Protein AF-A0A3M1XZA8-F1 (afdb_monomer)

Secondary structure (DSSP, 8-state):
------PPPHHHHHHHHTT-HHHHHHHHHHHHHHHHHTT-HHHHHHHHHHHHTS-TT-PPPHHHHHHHHHTSS---HHHHHHHHHHHHHTT-HHHHHHHHHHHHHHHHHH-S-GGGHHHHHHHHHHHHTSPTTSS-HHHHHHHH-

Radius of gyration: 15.96 Å; Cα contacts (8 Å, |Δi|>4): 116; chains: 1; bounding box: 40×32×41 Å

pLDDT: mean 88.24, std 11.56, range [34.53, 97.44]

Foldseek 3Di:
DDDPPLAQDPVLVVCVVVVVVVVLLVVCLVVVLVCLLVVVLSNLVNSCVVVVPDPPPDDHPLSNVVSVQLSDPADDLVVLVVQLVVCVVVLVLSSNLSSLLSNCVRCVVVVPCCVVVVVSLVSLVVSLPDDPDSYDPSSNVSSVD

Mean predicted aligned error: 5.17 Å

Solvent-accessible surface area (backbone atoms only — not comparable to full-atom values): 8592 Å² total; per-residue (Å²): 133,80,80,81,77,85,61,69,57,68,70,54,51,49,25,60,76,70,68,34,58,69,58,42,53,53,51,45,41,56,52,40,52,52,29,57,62,71,65,37,57,67,61,44,51,53,65,46,52,74,63,72,77,52,64,89,83,63,86,69,57,69,58,49,53,47,53,64,44,68,75,42,98,69,68,57,68,71,57,37,54,47,48,30,49,54,20,56,76,70,66,36,54,56,59,25,42,51,30,48,39,54,46,52,51,51,40,61,75,63,72,78,48,72,82,58,47,61,62,52,51,53,51,46,53,61,58,70,69,53,68,86,83,71,58,55,71,59,49,51,49,53,67,73,112

Nearest PDB structures (foldseek):
  3q15-assembly2_B-3  TM=5.384E-01  e=5.425E+00  Bacillus subtilis
  1x91-assembly1_A  TM=3.124E-01  e=5.159E+00  Arabidopsis thaliana

Structure (mmCIF, N/CA/C/O backbone):
data_AF-A0A3M1XZ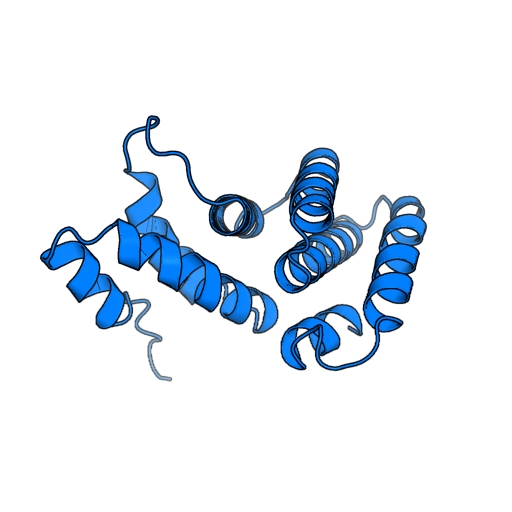A8-F1
#
_entry.id   AF-A0A3M1XZA8-F1
#
loop_
_atom_site.group_PDB
_atom_site.id
_atom_site.type_symbol
_atom_site.label_atom_id
_atom_site.label_alt_id
_atom_site.label_comp_id
_atom_site.label_asym_id
_atom_site.label_entity_id
_atom_site.label_seq_id
_atom_site.pdbx_PDB_ins_code
_atom_site.Cartn_x
_atom_site.Cartn_y
_atom_site.Cartn_z
_atom_site.occupancy
_atom_site.B_iso_or_equiv
_atom_site.auth_seq_id
_atom_site.auth_comp_id
_atom_site.auth_asym_id
_atom_site.auth_atom_id
_atom_site.pdbx_PDB_model_num
ATOM 1 N N . MET A 1 1 ? 12.460 18.097 21.366 1.00 34.53 1 MET A N 1
ATOM 2 C CA . MET A 1 1 ? 12.213 16.902 20.535 1.00 34.53 1 MET A CA 1
ATOM 3 C C . MET A 1 1 ? 10.849 16.389 20.946 1.00 34.53 1 MET A C 1
ATOM 5 O O . MET A 1 1 ? 10.698 16.028 22.103 1.00 34.53 1 MET A O 1
ATOM 9 N N . SER A 1 2 ? 9.841 16.526 20.086 1.00 39.38 2 SER A N 1
ATOM 10 C CA . SER A 1 2 ? 8.504 15.988 20.356 1.00 39.38 2 SER A CA 1
ATOM 11 C C . SER A 1 2 ? 8.601 14.472 20.238 1.00 39.38 2 SER A C 1
ATOM 13 O O . SER A 1 2 ? 9.058 13.971 19.214 1.00 39.38 2 SER A O 1
ATOM 15 N N . GLU A 1 3 ? 8.235 13.753 21.297 1.00 39.25 3 GLU A N 1
ATOM 16 C CA . GLU A 1 3 ? 7.923 12.332 21.186 1.00 39.25 3 GLU A CA 1
ATOM 17 C C . GLU A 1 3 ? 6.781 12.222 20.176 1.00 39.25 3 GLU A C 1
ATOM 19 O O . GLU A 1 3 ? 5.706 12.790 20.384 1.00 39.25 3 GLU A O 1
ATOM 24 N N . ALA A 1 4 ? 7.033 11.575 19.041 1.00 45.28 4 ALA A N 1
ATOM 25 C CA . ALA A 1 4 ? 5.961 11.174 18.152 1.00 45.28 4 ALA A CA 1
ATOM 26 C C . ALA A 1 4 ? 5.134 10.139 18.922 1.00 45.28 4 ALA A C 1
ATOM 28 O O . ALA A 1 4 ? 5.550 8.997 19.109 1.00 45.28 4 ALA A O 1
ATOM 29 N N . SER A 1 5 ? 3.997 10.575 19.454 1.00 51.88 5 SER A N 1
ATOM 30 C CA . SER A 1 5 ? 2.997 9.681 20.014 1.00 51.88 5 SER A CA 1
ATOM 31 C C . SER A 1 5 ? 2.410 8.883 18.853 1.00 51.88 5 SER A C 1
ATOM 33 O O . SER A 1 5 ? 1.602 9.396 18.080 1.00 51.88 5 SER A O 1
ATOM 35 N 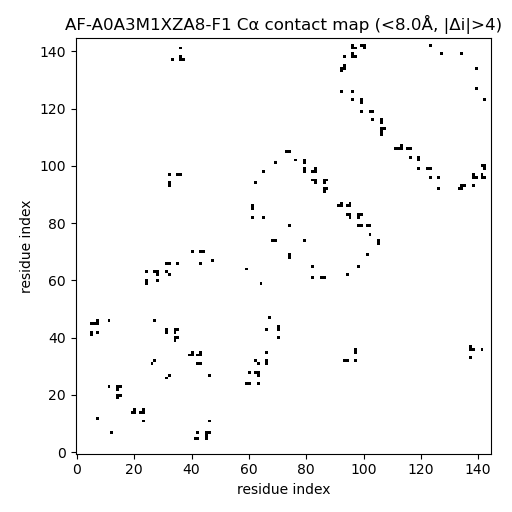N . PHE A 1 6 ? 2.869 7.645 18.685 1.00 69.88 6 PHE A N 1
ATOM 36 C CA . PHE A 1 6 ? 2.364 6.706 17.684 1.00 69.88 6 PHE A CA 1
ATOM 37 C C . PHE A 1 6 ? 1.024 6.131 18.156 1.00 69.88 6 PHE A C 1
ATOM 39 O O . PHE A 1 6 ? 0.917 4.967 18.535 1.00 69.88 6 PHE A O 1
ATOM 46 N N . GLN A 1 7 ? 0.014 6.995 18.214 1.00 86.62 7 GLN A N 1
ATOM 47 C CA . GLN A 1 7 ? -1.353 6.653 18.588 1.00 86.62 7 GLN A CA 1
ATOM 48 C C . GLN A 1 7 ? -2.224 6.512 17.343 1.00 86.62 7 GLN A C 1
ATOM 50 O O . GLN A 1 7 ? -1.948 7.101 16.294 1.00 86.62 7 GLN A O 1
ATOM 55 N N . LEU A 1 8 ? -3.286 5.715 17.470 1.00 91.44 8 LEU A N 1
ATOM 56 C CA . LEU A 1 8 ? -4.340 5.689 16.465 1.00 91.44 8 LEU A CA 1
ATOM 57 C C . LEU A 1 8 ? -4.885 7.109 16.297 1.00 91.44 8 LEU A C 1
ATOM 59 O O . LEU A 1 8 ? -5.136 7.804 17.282 1.00 91.44 8 LEU A O 1
ATOM 63 N N . LYS A 1 9 ? -5.096 7.548 15.053 1.00 93.44 9 LYS A N 1
ATOM 64 C CA . LYS A 1 9 ? -5.809 8.807 14.821 1.00 93.44 9 LYS A CA 1
ATOM 65 C C . LYS A 1 9 ? -7.226 8.665 15.380 1.00 93.44 9 LYS A C 1
ATOM 67 O O . LYS A 1 9 ? -7.845 7.609 15.240 1.00 93.44 9 LYS A O 1
ATOM 72 N N . GLU A 1 10 ? -7.750 9.746 15.955 1.00 94.06 10 GLU A N 1
ATOM 73 C CA . GLU A 1 10 ? -9.022 9.778 16.696 1.00 94.06 10 GLU A CA 1
ATOM 74 C C . GLU A 1 10 ? -10.173 9.071 15.965 1.00 94.06 10 GLU A C 1
ATOM 76 O O . GLU A 1 10 ? -10.892 8.268 16.557 1.00 94.06 10 GLU A O 1
ATOM 81 N N . LYS A 1 11 ? -10.301 9.279 14.648 1.00 96.00 11 LYS A N 1
ATOM 82 C CA . LYS A 1 11 ? -11.346 8.631 13.843 1.00 96.00 11 LYS A CA 1
ATOM 83 C C . LYS A 1 11 ? -11.299 7.096 13.891 1.00 96.00 11 LYS A C 1
ATOM 85 O O . LYS A 1 11 ? -12.344 6.455 13.957 1.00 96.00 11 LYS A O 1
ATOM 90 N N . TYR A 1 12 ? -10.105 6.501 13.906 1.00 95.69 12 TYR A N 1
ATOM 91 C CA . TYR A 1 12 ? -9.934 5.049 13.964 1.00 95.69 12 TYR A CA 1
ATOM 92 C C . TYR A 1 12 ? -10.238 4.517 15.362 1.00 95.69 12 TYR A C 1
ATOM 94 O O . TYR A 1 12 ? -10.789 3.424 15.485 1.00 95.69 12 TYR A O 1
ATOM 102 N N . GLU A 1 13 ? -9.954 5.289 16.415 1.00 94.62 13 GLU A N 1
ATOM 103 C CA . GLU A 1 13 ? -10.423 4.941 17.758 1.00 94.62 13 GLU A CA 1
ATOM 104 C C . GLU A 1 13 ? -11.950 4.928 17.831 1.00 94.62 13 GLU A C 1
ATOM 106 O O . GLU A 1 13 ? -12.525 4.012 18.419 1.00 94.62 13 GLU A O 1
ATOM 111 N N . THR A 1 14 ? -12.608 5.922 17.230 1.00 96.38 14 THR A N 1
ATOM 112 C CA . THR A 1 14 ? -14.072 6.000 17.165 1.00 96.38 14 THR A CA 1
ATOM 113 C C . THR A 1 14 ? -14.648 4.794 16.435 1.00 96.38 14 THR A C 1
ATOM 115 O O . THR A 1 14 ? -15.527 4.126 16.975 1.00 96.38 14 THR A O 1
ATOM 118 N N . TYR A 1 15 ? -14.095 4.423 15.276 1.00 96.00 15 TYR A N 1
ATOM 119 C CA . TYR A 1 15 ? -14.535 3.226 14.556 1.00 96.00 15 TYR A CA 1
ATOM 120 C C . TYR A 1 15 ? -14.401 1.947 15.388 1.00 96.00 15 TYR A C 1
ATOM 122 O O . TYR A 1 15 ? -15.302 1.110 15.362 1.00 96.00 15 TYR A O 1
ATOM 130 N N . LEU A 1 16 ? -13.320 1.793 16.161 1.00 92.88 16 LEU A N 1
ATOM 131 C CA . LEU A 1 16 ? -13.155 0.637 17.048 1.00 92.88 16 LEU A CA 1
ATOM 132 C C . LEU A 1 16 ? -14.153 0.658 18.215 1.00 92.88 16 LEU A C 1
ATOM 134 O O . LEU A 1 16 ? -14.762 -0.371 18.505 1.00 92.88 16 LEU A O 1
ATOM 138 N N . LYS A 1 17 ? -14.364 1.817 18.855 1.00 94.56 17 LYS A N 1
ATOM 139 C CA . LYS A 1 17 ? -15.330 1.988 19.960 1.00 94.56 17 LYS A CA 1
ATOM 140 C C . LYS A 1 17 ? -16.767 1.701 19.513 1.00 94.56 17 LYS A C 1
ATOM 142 O O . LYS A 1 17 ? -17.5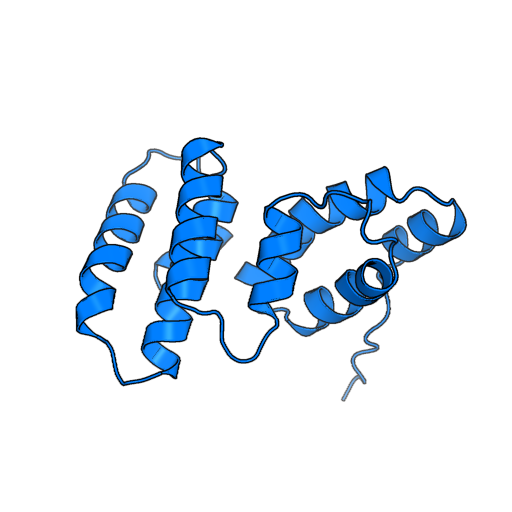35 1.116 20.270 1.00 94.56 17 LYS A O 1
ATOM 147 N N . GLU A 1 18 ? -17.115 2.074 18.284 1.00 96.25 18 GLU A N 1
ATOM 148 C CA . GLU A 1 18 ? -18.446 1.880 17.697 1.00 96.25 18 GLU A CA 1
ATOM 149 C C . GLU A 1 18 ? -18.604 0.549 16.940 1.00 96.25 18 GLU A C 1
ATOM 151 O O . GLU A 1 18 ? -19.656 0.293 16.353 1.00 96.25 18 GLU A O 1
ATOM 156 N N . ASN A 1 19 ? -17.577 -0.311 16.935 1.00 92.00 19 ASN A N 1
ATOM 157 C CA . ASN A 1 19 ? -17.548 -1.572 16.186 1.00 92.00 19 ASN A CA 1
ATOM 158 C C . ASN A 1 19 ? -17.831 -1.402 14.671 1.00 92.00 19 ASN A C 1
ATOM 160 O O . ASN A 1 19 ? -18.445 -2.254 14.027 1.00 92.00 19 ASN A O 1
ATOM 164 N N . ARG A 1 20 ? -17.374 -0.287 14.088 1.00 94.50 20 ARG A N 1
ATOM 165 C CA . ARG A 1 20 ? -17.495 0.077 12.665 1.00 94.50 20 ARG A CA 1
ATOM 166 C C . ARG A 1 20 ? -16.266 -0.347 11.869 1.00 94.50 20 ARG A C 1
ATOM 168 O O . ARG A 1 20 ? -15.557 0.470 11.279 1.00 94.50 20 ARG A O 1
ATOM 175 N N . LEU A 1 21 ? -15.993 -1.651 11.876 1.00 92.38 21 LEU A N 1
ATOM 176 C CA . LEU A 1 21 ? -14.829 -2.221 11.191 1.00 92.38 21 LEU A CA 1
ATOM 177 C C . LEU A 1 21 ? -14.887 -2.030 9.664 1.00 92.38 21 LEU A C 1
ATOM 179 O O . LEU A 1 21 ? -13.850 -1.910 9.017 1.00 92.38 21 LEU A O 1
ATOM 183 N N . ASP A 1 22 ? -16.093 -1.948 9.101 1.00 93.06 22 ASP A N 1
ATOM 184 C CA . ASP A 1 22 ? -16.348 -1.609 7.699 1.00 93.06 22 ASP A CA 1
ATOM 185 C C . ASP A 1 22 ? -15.725 -0.259 7.317 1.00 93.06 22 ASP A C 1
ATOM 187 O O . ASP A 1 22 ? -14.968 -0.169 6.349 1.00 93.06 22 ASP A O 1
ATOM 191 N N . LEU A 1 23 ? -15.998 0.776 8.117 1.00 95.75 23 LEU A N 1
ATOM 192 C CA . LEU A 1 23 ? -15.460 2.119 7.907 1.00 95.75 23 LEU A CA 1
ATOM 193 C C . LEU A 1 23 ? -13.962 2.167 8.188 1.00 95.75 23 LEU A C 1
ATOM 195 O O . LEU A 1 23 ? -13.225 2.798 7.438 1.00 95.75 23 LEU A O 1
ATOM 199 N N . TYR A 1 24 ? -13.506 1.446 9.216 1.00 95.94 24 TYR A N 1
ATOM 200 C CA . TYR A 1 24 ? -12.085 1.327 9.534 1.00 95.94 24 TYR A CA 1
ATOM 201 C C . TYR A 1 24 ? -11.283 0.813 8.336 1.00 95.94 24 TYR A C 1
ATOM 203 O O . TYR A 1 24 ? -10.302 1.429 7.929 1.00 95.94 24 TYR A O 1
ATOM 211 N N . ILE A 1 25 ? -11.707 -0.317 7.765 1.00 95.31 25 ILE A N 1
ATOM 212 C CA . ILE A 1 25 ? -11.023 -0.968 6.645 1.00 95.31 25 ILE A CA 1
ATOM 213 C C . ILE A 1 25 ? -11.091 -0.099 5.387 1.00 95.31 25 ILE A C 1
ATOM 215 O O . ILE A 1 25 ? -10.091 0.017 4.674 1.00 95.31 25 ILE A O 1
ATOM 219 N N . LYS A 1 26 ? -12.250 0.514 5.115 1.00 95.44 26 LYS A N 1
ATOM 220 C CA . LYS A 1 26 ? -12.430 1.402 3.965 1.00 95.44 26 LYS A CA 1
ATOM 221 C C . LYS A 1 26 ? -11.476 2.593 4.040 1.00 95.44 26 LYS A C 1
ATOM 223 O O . LYS A 1 26 ? -10.662 2.774 3.140 1.00 95.44 26 LYS A O 1
ATOM 228 N N . ASP A 1 27 ? -11.530 3.348 5.131 1.00 97.06 27 ASP A N 1
ATOM 229 C CA . ASP A 1 27 ? -10.714 4.548 5.301 1.00 97.06 27 ASP A CA 1
ATOM 230 C C . ASP A 1 27 ? -9.220 4.219 5.327 1.00 97.06 27 ASP A C 1
ATOM 232 O O . ASP A 1 27 ? -8.423 4.936 4.725 1.00 97.06 27 ASP A O 1
ATOM 236 N N . LEU A 1 28 ? -8.831 3.113 5.971 1.00 96.69 28 LEU A N 1
ATOM 237 C CA . LEU A 1 28 ? -7.434 2.690 6.001 1.00 96.69 28 LEU A CA 1
ATOM 238 C C . LEU A 1 28 ? -6.924 2.267 4.617 1.00 96.69 28 LEU A C 1
ATOM 240 O O . LEU A 1 28 ? -5.743 2.438 4.326 1.00 96.69 28 LEU A O 1
ATOM 244 N N . SER A 1 29 ? -7.791 1.739 3.748 1.00 95.62 29 SER A N 1
ATOM 245 C CA . SER A 1 29 ? -7.417 1.391 2.370 1.00 95.62 29 SER A CA 1
ATOM 246 C C . SER A 1 29 ? -7.074 2.629 1.537 1.00 95.62 29 SER A C 1
ATOM 248 O O . SER A 1 29 ? -6.265 2.546 0.614 1.00 95.62 29 SER A O 1
ATOM 250 N N . GLU A 1 30 ? -7.687 3.771 1.844 1.00 93.50 30 GLU A N 1
ATOM 251 C CA . GLU A 1 30 ? -7.429 5.045 1.172 1.00 93.50 30 GLU A CA 1
ATOM 252 C C . GLU A 1 30 ? -6.251 5.777 1.831 1.00 93.50 30 GLU A C 1
ATOM 254 O O . GLU A 1 30 ? -5.241 6.050 1.185 1.00 93.50 30 GLU A O 1
ATOM 259 N N . GLU A 1 31 ? -6.323 6.029 3.139 1.00 96.00 31 GLU A N 1
ATOM 260 C CA . GLU A 1 31 ? -5.292 6.790 3.851 1.00 96.00 31 GLU A CA 1
ATOM 261 C C . GLU A 1 31 ? -3.976 6.037 4.007 1.00 96.00 31 GLU A C 1
ATOM 263 O O . GLU A 1 31 ? -2.914 6.651 3.935 1.00 96.00 31 GLU A O 1
ATOM 268 N N . GLY A 1 32 ? -4.022 4.716 4.191 1.00 95.88 32 GLY A N 1
ATOM 269 C CA . GLY A 1 32 ? -2.817 3.904 4.319 1.00 95.88 32 GLY A CA 1
ATOM 270 C C . GLY A 1 32 ? -1.959 3.936 3.058 1.00 95.88 32 GLY A C 1
ATOM 271 O O . GLY A 1 32 ? -0.734 3.897 3.148 1.00 95.88 32 GLY A O 1
ATOM 272 N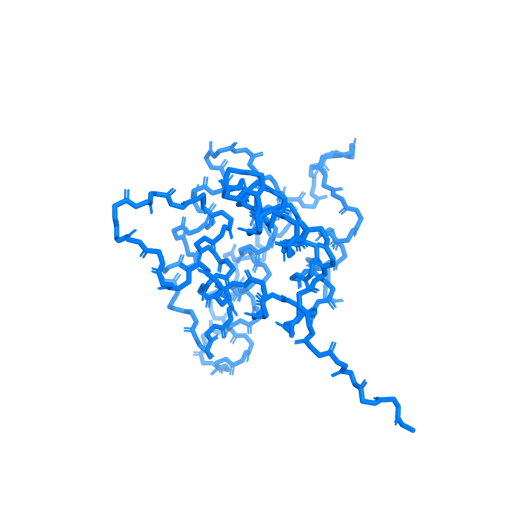 N . LEU A 1 33 ? -2.586 4.072 1.886 1.00 95.00 33 LEU A N 1
ATOM 273 C CA . LEU A 1 33 ? -1.869 4.216 0.625 1.00 95.00 33 LEU A CA 1
ATOM 274 C C . LEU A 1 33 ? -1.204 5.594 0.502 1.00 95.00 33 LEU A C 1
ATOM 276 O O . LEU A 1 33 ? -0.071 5.687 0.038 1.00 95.00 33 LEU A O 1
ATOM 280 N N . ASN A 1 34 ? -1.855 6.650 0.996 1.00 95.00 34 ASN A N 1
ATOM 281 C CA . ASN A 1 34 ? -1.232 7.973 1.084 1.00 95.00 34 ASN A CA 1
ATOM 282 C C . ASN A 1 34 ? -0.013 7.949 2.010 1.00 95.00 34 ASN A C 1
ATOM 284 O O . ASN A 1 34 ? 1.055 8.408 1.614 1.00 95.00 34 ASN A O 1
ATOM 288 N N . TRP A 1 35 ? -0.127 7.324 3.186 1.00 95.69 35 TRP A N 1
ATOM 289 C CA . TRP A 1 35 ? 1.013 7.160 4.097 1.00 95.69 35 TRP A CA 1
ATOM 290 C C . TRP A 1 35 ? 2.142 6.355 3.463 1.00 95.69 35 TRP A C 1
ATOM 292 O O . TRP A 1 35 ? 3.308 6.655 3.700 1.00 95.69 35 TRP A O 1
ATOM 302 N N . TRP A 1 36 ? 1.820 5.360 2.632 1.00 94.31 36 TRP A N 1
ATOM 303 C CA . TRP A 1 36 ? 2.826 4.622 1.872 1.00 94.31 36 TRP A CA 1
ATOM 304 C C . TRP A 1 36 ? 3.623 5.545 0.949 1.00 94.31 36 TRP A C 1
ATOM 306 O O . TRP A 1 36 ? 4.852 5.530 0.986 1.00 94.31 36 TRP A O 1
ATOM 316 N N . PHE A 1 37 ? 2.951 6.392 0.170 1.00 93.44 37 PHE A N 1
ATOM 317 C CA . PHE A 1 37 ? 3.645 7.339 -0.702 1.00 93.44 37 PHE A CA 1
ATOM 318 C C . PHE A 1 37 ? 4.403 8.431 0.067 1.00 93.44 37 PHE A C 1
ATOM 320 O O . PHE A 1 37 ? 5.439 8.899 -0.396 1.00 93.44 37 PHE A O 1
ATOM 327 N N . GLU A 1 38 ? 3.917 8.816 1.247 1.00 93.69 38 GLU A N 1
ATOM 328 C CA . GLU A 1 38 ? 4.585 9.753 2.162 1.00 93.69 38 GLU A CA 1
ATOM 329 C C . GLU A 1 38 ? 5.730 9.107 2.959 1.00 93.69 38 GLU A C 1
ATOM 331 O O . GLU A 1 38 ? 6.415 9.798 3.712 1.00 93.69 38 GLU A O 1
ATOM 336 N N . MET A 1 39 ? 5.953 7.795 2.806 1.00 90.81 39 MET A N 1
ATOM 337 C CA . MET A 1 39 ? 6.896 6.999 3.602 1.00 90.81 39 MET A CA 1
ATOM 338 C C . MET A 1 39 ? 6.597 7.016 5.118 1.00 90.81 39 MET A C 1
ATOM 340 O O . MET A 1 39 ? 7.472 6.713 5.936 1.00 90.81 39 MET A O 1
ATOM 344 N N . ASP A 1 40 ? 5.356 7.302 5.524 1.00 93.31 40 ASP A N 1
ATOM 345 C CA . ASP A 1 40 ? 4.896 7.292 6.919 1.00 93.31 40 ASP A CA 1
ATOM 346 C C . ASP A 1 40 ? 4.583 5.858 7.387 1.00 93.31 40 ASP A C 1
ATOM 348 O O . ASP A 1 40 ? 3.456 5.461 7.700 1.00 93.31 40 ASP A O 1
ATOM 352 N N . THR A 1 41 ? 5.644 5.049 7.427 1.00 90.75 41 THR A N 1
ATOM 353 C CA . THR A 1 41 ? 5.608 3.662 7.908 1.00 90.75 41 THR A CA 1
ATOM 354 C C . THR A 1 41 ? 5.037 3.543 9.328 1.00 90.75 41 THR A C 1
ATOM 356 O O . THR A 1 41 ? 4.259 2.612 9.564 1.00 90.75 41 THR A O 1
ATOM 359 N N . PRO A 1 42 ? 5.359 4.440 10.287 1.00 92.50 42 PRO A N 1
ATOM 360 C CA . PRO A 1 42 ? 4.763 4.370 11.615 1.00 92.50 42 PRO A CA 1
ATOM 361 C C . PRO A 1 42 ? 3.236 4.477 11.605 1.00 92.50 42 PRO A C 1
ATOM 363 O O . PRO A 1 42 ? 2.586 3.667 12.270 1.00 92.50 42 PRO A O 1
ATOM 366 N N . SER A 1 43 ? 2.649 5.395 10.825 1.00 94.94 43 SER A N 1
ATOM 367 C CA . SER A 1 43 ? 1.190 5.471 10.691 1.00 94.94 43 SER A CA 1
ATOM 368 C C . SER A 1 43 ? 0.610 4.175 10.129 1.00 94.94 43 SER A C 1
ATOM 370 O O . SER A 1 43 ? -0.356 3.656 10.688 1.00 94.94 43 SER A O 1
ATOM 372 N N . ILE A 1 44 ? 1.222 3.586 9.098 1.00 94.81 44 ILE A N 1
ATOM 373 C CA . ILE A 1 44 ? 0.757 2.306 8.539 1.00 94.81 44 ILE A CA 1
ATOM 374 C C . ILE A 1 44 ? 0.775 1.208 9.615 1.00 94.81 44 ILE A C 1
ATOM 376 O O . ILE A 1 44 ? -0.225 0.520 9.814 1.00 94.81 44 ILE A O 1
ATOM 380 N N . LEU A 1 45 ? 1.880 1.062 10.350 1.00 93.62 45 LEU A N 1
ATOM 381 C CA . LEU A 1 45 ? 2.034 0.023 11.374 1.00 93.62 45 LEU A CA 1
ATOM 382 C C . LEU A 1 45 ? 1.004 0.148 12.501 1.00 93.62 45 LEU A C 1
ATOM 384 O O . LEU A 1 45 ? 0.351 -0.839 12.841 1.00 93.62 45 LEU A O 1
ATOM 388 N N . VAL A 1 46 ? 0.842 1.354 13.053 1.00 95.06 46 VAL A N 1
ATOM 389 C CA . VAL A 1 46 ? -0.090 1.627 14.160 1.00 95.06 46 VAL A CA 1
ATOM 390 C C . VAL A 1 46 ? -1.525 1.281 13.772 1.00 95.06 46 VAL A C 1
ATOM 392 O O . VAL A 1 46 ? -2.252 0.687 14.564 1.00 95.06 46 VAL A O 1
ATOM 395 N N . HIS A 1 47 ? -1.931 1.612 12.547 1.00 95.62 47 HIS A N 1
ATOM 396 C CA . HIS A 1 47 ? -3.307 1.421 12.088 1.00 95.62 47 HIS A CA 1
ATOM 397 C C . HIS A 1 47 ? -3.561 0.029 11.493 1.00 95.62 47 HIS A C 1
ATOM 399 O O . HIS A 1 47 ? -4.702 -0.406 11.384 1.00 95.62 47 HIS A O 1
ATOM 405 N N . LEU A 1 48 ? -2.520 -0.730 11.152 1.00 94.38 48 LEU A N 1
ATOM 406 C CA . LEU A 1 48 ? -2.673 -2.147 10.820 1.00 94.38 48 LEU A CA 1
ATOM 407 C C . LEU A 1 48 ? -2.746 -3.040 12.064 1.00 94.38 48 LEU A C 1
ATOM 409 O O . LEU A 1 48 ? -3.274 -4.149 11.969 1.00 94.38 48 LEU A O 1
ATOM 413 N N . GLU A 1 49 ? -2.231 -2.595 13.214 1.00 92.06 49 GLU A N 1
ATOM 414 C CA . GLU A 1 49 ? -2.172 -3.400 14.442 1.00 92.06 49 GLU A CA 1
ATOM 415 C C . GLU A 1 49 ? -3.541 -3.967 14.859 1.00 92.06 49 GLU A C 1
ATOM 417 O O . GLU A 1 49 ? -3.631 -5.182 15.067 1.00 92.06 49 GLU A O 1
ATOM 422 N N . PRO A 1 50 ? -4.641 -3.183 14.885 1.00 90.88 50 PRO A N 1
ATOM 423 C CA . PRO A 1 50 ? -5.956 -3.716 15.244 1.00 90.88 50 PRO A CA 1
ATOM 424 C C . PRO A 1 50 ? -6.463 -4.795 14.277 1.00 90.88 50 PRO A C 1
ATOM 426 O O . PRO A 1 50 ? -7.218 -5.678 14.682 1.00 90.88 50 PRO A O 1
ATOM 429 N N . LEU A 1 51 ? -6.015 -4.774 13.016 1.00 89.75 51 LEU A N 1
ATOM 430 C CA . LEU A 1 51 ? -6.420 -5.749 12.003 1.00 89.75 51 LEU A CA 1
ATOM 431 C C . LEU A 1 51 ? -5.690 -7.096 12.132 1.00 89.75 51 LEU A C 1
ATOM 433 O O . LEU A 1 51 ? -6.152 -8.091 11.576 1.00 89.75 51 LEU A O 1
ATOM 437 N N . LYS A 1 52 ? -4.571 -7.171 12.870 1.00 84.50 52 LYS A N 1
ATOM 438 C CA . LYS A 1 52 ? -3.808 -8.423 13.054 1.00 84.50 52 LYS A CA 1
ATOM 439 C C . LYS A 1 52 ? -4.562 -9.469 13.872 1.00 84.50 52 LYS A C 1
ATOM 441 O O . LYS A 1 52 ? -4.353 -10.660 13.661 1.00 84.50 52 LYS A O 1
ATOM 446 N N . ASN A 1 53 ? -5.427 -9.020 14.779 1.00 78.44 53 ASN A N 1
ATOM 447 C CA . ASN A 1 53 ? -6.181 -9.877 15.696 1.00 78.44 53 ASN A CA 1
ATOM 448 C C . ASN A 1 53 ? -7.582 -10.227 15.176 1.00 78.44 53 ASN A C 1
ATOM 450 O O . ASN A 1 53 ? -8.372 -10.839 15.896 1.00 78.44 53 ASN A O 1
ATOM 454 N N . LEU A 1 54 ? -7.911 -9.828 13.944 1.00 77.81 54 LEU A N 1
ATOM 455 C CA . LEU A 1 54 ? -9.190 -10.171 13.344 1.00 77.81 54 LEU A CA 1
ATOM 456 C C . LEU A 1 54 ? -9.278 -11.674 13.043 1.00 77.81 54 LEU A C 1
ATOM 458 O O . LEU A 1 54 ? -8.269 -12.300 12.707 1.00 77.81 54 LEU A O 1
ATOM 462 N N . PRO A 1 55 ? -10.485 -12.265 13.121 1.00 72.94 55 PRO A N 1
ATOM 463 C CA . PRO A 1 55 ? -10.700 -13.639 12.700 1.00 72.94 55 PRO A CA 1
ATOM 464 C C . PRO A 1 55 ? -10.226 -13.852 11.259 1.00 72.94 55 PRO A C 1
ATOM 466 O O . PRO A 1 55 ? -10.498 -13.033 10.383 1.00 72.94 55 PRO A O 1
ATOM 469 N N . VAL A 1 56 ? -9.595 -15.001 11.000 1.00 63.81 56 VAL A N 1
ATOM 470 C CA . VAL A 1 56 ? -9.090 -15.412 9.671 1.00 63.81 56 VAL A CA 1
ATOM 471 C C . VAL A 1 56 ? -10.187 -15.407 8.589 1.00 63.81 56 VAL A C 1
ATOM 473 O O . VAL A 1 56 ? -9.887 -15.383 7.403 1.00 63.81 56 VAL A O 1
ATOM 476 N N . SER A 1 57 ? -11.462 -15.403 8.983 1.00 65.75 57 SER A N 1
ATOM 477 C CA . SER A 1 57 ? -12.619 -15.367 8.087 1.00 65.75 57 SER A CA 1
ATOM 478 C C . SER A 1 57 ? -12.940 -13.992 7.488 1.00 65.75 57 SER A C 1
ATOM 480 O O . SER A 1 57 ? -13.857 -13.911 6.675 1.00 65.75 57 SER A O 1
ATOM 482 N N . ILE A 1 58 ? -12.274 -12.912 7.909 1.00 76.12 58 ILE A N 1
ATOM 483 C CA . ILE A 1 58 ? -12.482 -11.584 7.318 1.00 76.12 58 ILE A CA 1
ATOM 484 C C . ILE A 1 58 ? -11.579 -11.445 6.095 1.00 76.12 58 ILE A C 1
ATOM 486 O O . ILE A 1 58 ? -10.357 -11.387 6.226 1.00 76.12 58 ILE A O 1
ATOM 490 N N . ASP A 1 59 ? -12.197 -11.372 4.917 1.00 83.88 59 ASP A N 1
ATOM 491 C CA . ASP A 1 59 ? -11.490 -11.059 3.680 1.00 83.88 59 ASP A CA 1
ATOM 492 C C . ASP A 1 59 ? -11.128 -9.568 3.664 1.00 83.88 59 ASP A C 1
ATOM 494 O O . ASP A 1 59 ? -11.990 -8.698 3.826 1.00 83.88 59 ASP A O 1
ATOM 498 N N . LEU A 1 60 ? -9.836 -9.269 3.550 1.00 91.31 60 LEU A N 1
ATOM 499 C CA . LEU A 1 60 ? -9.325 -7.902 3.594 1.00 91.31 60 LEU A CA 1
ATOM 500 C C . LEU A 1 60 ? -9.146 -7.372 2.170 1.00 91.31 60 LEU A C 1
ATOM 502 O O . LEU A 1 60 ? -8.647 -8.100 1.311 1.00 91.31 60 LEU A O 1
ATOM 506 N N . PRO A 1 61 ? -9.451 -6.086 1.912 1.00 94.69 61 PRO A N 1
ATOM 507 C CA . PRO A 1 61 ? -9.220 -5.497 0.603 1.00 94.69 61 PRO A CA 1
ATOM 508 C C . PRO A 1 61 ? -7.758 -5.641 0.158 1.00 94.69 61 PRO A C 1
ATOM 510 O O . PRO A 1 61 ? -6.851 -5.513 0.993 1.00 94.69 61 PRO A O 1
ATOM 513 N N . PRO A 1 62 ? -7.496 -5.805 -1.152 1.00 95.62 62 PRO A N 1
ATOM 514 C CA . PRO A 1 62 ? -6.140 -5.938 -1.681 1.00 95.62 62 PRO A CA 1
ATOM 515 C C . PRO A 1 62 ? -5.177 -4.831 -1.234 1.00 95.62 62 PRO A C 1
ATOM 517 O O . PRO A 1 62 ? -4.017 -5.119 -0.950 1.00 95.62 62 PRO A O 1
ATOM 520 N N . ARG A 1 63 ? -5.652 -3.586 -1.073 1.00 96.88 63 ARG A N 1
ATOM 521 C CA . ARG A 1 63 ? -4.845 -2.473 -0.540 1.00 96.88 63 ARG A CA 1
ATOM 522 C C . ARG A 1 63 ? -4.360 -2.719 0.892 1.00 96.88 63 ARG A C 1
ATOM 524 O O . ARG A 1 63 ? -3.190 -2.497 1.182 1.00 96.88 63 ARG A O 1
ATOM 531 N N . ILE A 1 64 ? -5.218 -3.228 1.778 1.00 95.94 64 ILE A N 1
ATOM 532 C CA . ILE A 1 64 ? -4.829 -3.569 3.157 1.00 95.94 64 ILE A CA 1
ATOM 533 C C . ILE A 1 64 ? -3.841 -4.731 3.162 1.00 95.94 64 ILE A C 1
ATOM 535 O O . ILE A 1 64 ? -2.847 -4.695 3.886 1.00 95.94 64 ILE A O 1
ATOM 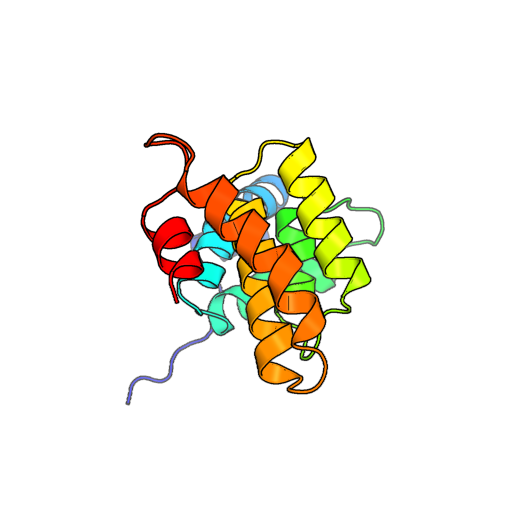539 N N . MET A 1 65 ? -4.096 -5.755 2.347 1.00 93.94 65 MET A N 1
ATOM 540 C CA . MET A 1 65 ? -3.186 -6.891 2.211 1.00 93.94 65 MET A CA 1
ATOM 541 C C . MET A 1 65 ? -1.811 -6.440 1.715 1.00 93.94 65 MET A C 1
ATOM 543 O O . MET A 1 65 ? -0.800 -6.837 2.290 1.00 93.94 65 MET A O 1
ATOM 547 N N . PHE A 1 66 ? -1.770 -5.547 0.726 1.00 95.31 66 PHE A N 1
ATOM 548 C CA . PHE A 1 66 ? -0.540 -4.918 0.258 1.00 95.31 66 PHE A CA 1
ATOM 549 C C . PHE A 1 66 ? 0.175 -4.164 1.380 1.00 95.31 66 PHE A C 1
ATOM 551 O O . PHE A 1 66 ? 1.342 -4.440 1.625 1.00 95.31 66 PHE A O 1
ATOM 558 N N . LEU A 1 67 ? -0.510 -3.283 2.118 1.00 95.00 67 LEU A N 1
ATOM 559 C CA . LEU A 1 67 ? 0.098 -2.518 3.217 1.00 95.00 67 LEU A CA 1
ATOM 560 C C . LEU A 1 67 ? 0.663 -3.432 4.321 1.00 95.00 67 LEU A C 1
ATOM 562 O O . LEU A 1 67 ? 1.748 -3.186 4.850 1.00 95.00 67 LEU A O 1
ATOM 566 N N . ARG A 1 68 ? -0.025 -4.535 4.645 1.00 92.31 68 ARG A N 1
ATOM 567 C CA . ARG A 1 68 ? 0.482 -5.546 5.591 1.00 92.31 68 ARG A CA 1
ATOM 568 C C . ARG A 1 68 ? 1.779 -6.190 5.124 1.00 92.31 68 ARG A C 1
ATOM 570 O O . ARG A 1 68 ? 2.642 -6.465 5.950 1.00 92.31 68 ARG A O 1
ATOM 577 N N . GLU A 1 69 ? 1.912 -6.451 3.832 1.00 90.62 69 GLU A N 1
ATOM 578 C CA . GLU A 1 69 ? 3.143 -6.997 3.262 1.00 90.62 69 GLU A CA 1
ATOM 579 C C . GLU A 1 69 ? 4.232 -5.925 3.136 1.00 90.62 69 GLU A C 1
ATOM 581 O O . GLU A 1 69 ? 5.379 -6.186 3.482 1.00 90.6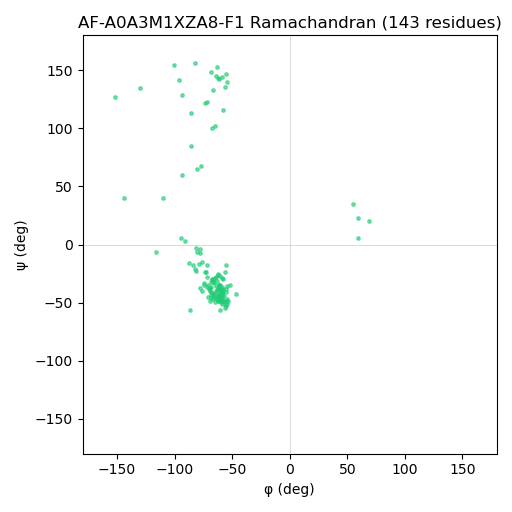2 69 GLU A O 1
ATOM 586 N N . ALA A 1 70 ? 3.871 -4.704 2.741 1.00 88.56 70 ALA A N 1
ATOM 587 C CA . ALA A 1 70 ? 4.778 -3.572 2.554 1.00 88.56 70 ALA A CA 1
ATOM 588 C C . ALA A 1 70 ? 5.488 -3.131 3.838 1.00 88.56 70 ALA A C 1
ATOM 590 O O . ALA A 1 70 ? 6.591 -2.599 3.785 1.00 88.56 70 ALA A O 1
ATOM 591 N N . THR A 1 71 ? 4.894 -3.405 5.000 1.00 87.56 71 THR A N 1
ATOM 592 C CA . THR A 1 71 ? 5.531 -3.165 6.306 1.00 87.56 71 THR A CA 1
ATOM 593 C C . THR A 1 71 ? 6.506 -4.262 6.749 1.00 87.56 71 THR A C 1
ATOM 595 O O . THR A 1 71 ? 7.134 -4.140 7.804 1.00 87.56 71 THR A O 1
ATOM 598 N N . LYS A 1 72 ? 6.659 -5.347 5.982 1.00 85.25 72 LYS A N 1
ATOM 599 C CA . LYS A 1 72 ? 7.653 -6.390 6.265 1.00 85.25 72 LYS A CA 1
ATOM 600 C C . LYS A 1 72 ? 9.022 -5.987 5.726 1.00 85.25 72 LYS A C 1
ATOM 602 O O . LYS A 1 72 ? 9.140 -5.241 4.766 1.00 85.25 72 LYS A O 1
ATOM 607 N N . GLN A 1 73 ? 10.073 -6.567 6.308 1.00 74.31 73 GLN A N 1
ATOM 608 C CA . GLN A 1 73 ? 11.460 -6.317 5.888 1.00 74.31 73 GLN A CA 1
ATOM 609 C C . GLN A 1 73 ? 11.744 -6.703 4.429 1.00 74.31 73 GLN A C 1
ATOM 611 O O . GLN A 1 73 ? 12.668 -6.172 3.823 1.00 74.31 73 GLN A O 1
ATOM 616 N N . LEU A 1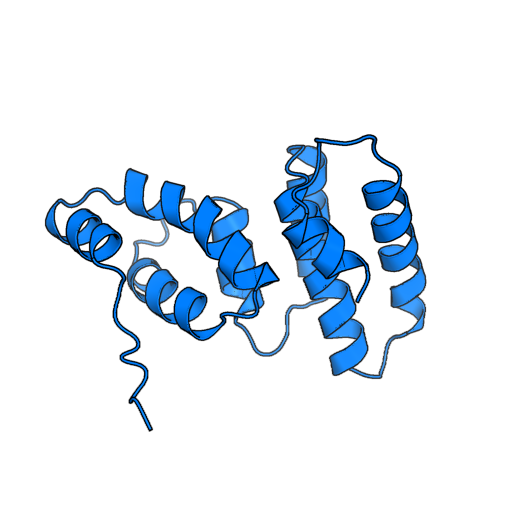 74 ? 10.995 -7.663 3.882 1.00 77.69 74 LEU A N 1
ATOM 617 C CA . LEU A 1 74 ? 11.137 -8.098 2.502 1.00 77.69 74 LEU A CA 1
ATOM 618 C C . LEU A 1 74 ? 9.799 -8.630 1.999 1.00 77.69 74 LEU A C 1
ATOM 620 O O . LEU A 1 74 ? 9.236 -9.548 2.598 1.00 77.69 74 LEU A O 1
ATOM 624 N N . ILE A 1 75 ? 9.339 -8.103 0.869 1.00 81.94 75 ILE A N 1
ATOM 625 C CA . ILE A 1 75 ? 8.242 -8.697 0.111 1.00 81.94 75 ILE A CA 1
ATOM 626 C C . ILE A 1 75 ? 8.864 -9.615 -0.961 1.00 81.94 75 ILE A C 1
ATOM 628 O O . ILE A 1 75 ? 9.761 -9.186 -1.692 1.00 81.94 75 ILE A O 1
ATOM 632 N N . PRO A 1 76 ? 8.448 -10.885 -1.077 1.00 85.50 76 PRO A N 1
ATOM 633 C CA . PRO A 1 76 ? 8.843 -11.745 -2.188 1.00 85.50 76 PRO A CA 1
ATOM 634 C C . PRO A 1 76 ? 8.434 -11.160 -3.546 1.00 85.50 76 PRO A C 1
ATOM 636 O O . PRO A 1 76 ? 7.357 -10.586 -3.701 1.00 85.50 76 PRO A O 1
ATOM 639 N N . TYR A 1 77 ? 9.271 -11.357 -4.563 1.00 84.81 77 TYR A N 1
ATOM 640 C CA . TYR A 1 77 ? 9.030 -10.821 -5.907 1.00 84.81 77 TYR A CA 1
ATOM 641 C C . TYR A 1 77 ? 7.711 -11.316 -6.517 1.00 84.81 77 TYR A C 1
ATOM 643 O O . TYR A 1 77 ? 6.972 -10.547 -7.126 1.00 84.81 77 TYR A O 1
ATOM 651 N N . GLU A 1 78 ? 7.399 -12.594 -6.324 1.00 88.50 78 GLU A N 1
ATOM 652 C CA . GLU A 1 78 ? 6.173 -13.226 -6.807 1.00 88.50 78 GLU A CA 1
ATOM 653 C C . GLU A 1 78 ? 4.935 -12.571 -6.183 1.00 88.50 78 GLU A C 1
ATOM 655 O O . GLU A 1 78 ? 3.918 -12.398 -6.848 1.00 88.50 78 GLU A O 1
ATOM 660 N N . GLN A 1 79 ? 5.046 -12.136 -4.927 1.00 90.06 79 GLN A N 1
ATOM 661 C CA . GLN A 1 79 ? 3.966 -11.464 -4.219 1.00 90.06 79 GLN A CA 1
ATOM 662 C C . GLN A 1 79 ? 3.770 -10.022 -4.709 1.00 90.06 79 GLN A C 1
ATOM 664 O O . GLN A 1 79 ? 2.637 -9.565 -4.821 1.00 90.06 79 GLN A O 1
ATOM 669 N N . MET A 1 80 ? 4.844 -9.317 -5.082 1.00 90.88 80 MET A N 1
ATOM 670 C CA . MET A 1 80 ? 4.731 -8.002 -5.735 1.00 90.88 80 MET A CA 1
ATOM 671 C C . MET A 1 80 ? 4.077 -8.094 -7.109 1.00 90.88 80 MET A C 1
ATOM 673 O O . MET A 1 80 ? 3.267 -7.244 -7.467 1.00 90.88 80 MET A O 1
ATOM 677 N N . GLU A 1 81 ? 4.452 -9.104 -7.896 1.00 93.94 81 GLU A N 1
ATOM 678 C CA . GLU A 1 81 ? 3.832 -9.368 -9.195 1.00 93.94 81 GLU A CA 1
ATOM 679 C C . GLU A 1 81 ? 2.335 -9.636 -9.045 1.00 93.94 81 GLU A C 1
ATOM 681 O O . GLU A 1 81 ? 1.550 -9.126 -9.841 1.00 93.94 81 GLU A O 1
ATOM 686 N N . GLU A 1 82 ? 1.946 -10.372 -8.005 1.00 95.81 82 GLU A N 1
ATOM 687 C CA . GLU A 1 82 ? 0.544 -10.643 -7.710 1.00 95.81 82 GLU A CA 1
ATOM 688 C C . GLU A 1 82 ? -0.217 -9.378 -7.299 1.00 95.81 82 GLU A C 1
ATOM 690 O O . GLU A 1 82 ? -1.269 -9.102 -7.869 1.00 95.81 82 GLU A O 1
ATOM 695 N N . PHE A 1 83 ? 0.327 -8.552 -6.397 1.00 96.31 83 PHE A N 1
ATOM 696 C CA . PHE A 1 83 ? -0.304 -7.272 -6.055 1.00 96.31 83 PHE A CA 1
ATOM 697 C C . PHE A 1 83 ? -0.446 -6.360 -7.272 1.00 96.31 83 PHE A C 1
ATOM 699 O O . PHE A 1 83 ? -1.524 -5.821 -7.510 1.00 96.31 83 PHE A O 1
ATOM 706 N N . TYR A 1 84 ? 0.609 -6.238 -8.082 1.00 96.75 84 TYR A N 1
ATOM 707 C CA . TYR A 1 84 ? 0.551 -5.490 -9.334 1.00 96.75 84 TYR A CA 1
ATOM 708 C C . TYR A 1 84 ? -0.574 -5.997 -10.243 1.00 96.75 84 TYR A C 1
ATOM 710 O O . TYR A 1 84 ? -1.359 -5.199 -10.749 1.00 96.75 84 TYR A O 1
ATOM 718 N N . ARG A 1 85 ? -0.664 -7.319 -10.441 1.00 97.44 85 ARG A N 1
ATOM 719 C CA . ARG A 1 85 ? -1.685 -7.946 -11.285 1.00 97.44 85 ARG A CA 1
ATOM 720 C C . ARG A 1 85 ? -3.088 -7.632 -10.772 1.00 97.44 85 ARG A C 1
ATOM 722 O O . ARG A 1 85 ? -3.916 -7.172 -11.550 1.00 97.44 85 ARG A O 1
ATOM 729 N N . VAL A 1 86 ? -3.328 -7.826 -9.476 1.00 97.44 86 VAL A N 1
ATOM 730 C CA . VAL A 1 86 ? -4.627 -7.566 -8.840 1.00 97.44 86 VAL A CA 1
ATOM 731 C C . VAL A 1 86 ? -5.047 -6.106 -9.013 1.00 97.44 86 VAL A C 1
ATOM 733 O O . VAL A 1 86 ? -6.169 -5.852 -9.443 1.00 97.44 86 VAL A O 1
ATOM 736 N N . PHE A 1 87 ? -4.156 -5.148 -8.743 1.00 96.94 87 PHE A N 1
ATOM 737 C CA . PHE A 1 87 ? -4.480 -3.723 -8.867 1.00 96.94 87 PHE A CA 1
ATOM 738 C C . PHE A 1 87 ? -4.672 -3.276 -10.317 1.00 96.94 87 PHE A C 1
ATOM 740 O O . PHE A 1 87 ? -5.562 -2.478 -10.611 1.00 96.94 87 PHE A O 1
ATOM 747 N N . ASN A 1 88 ? -3.877 -3.821 -11.237 1.00 95.50 88 ASN A N 1
ATOM 748 C CA . ASN A 1 88 ? -4.020 -3.534 -12.658 1.00 95.50 88 ASN A CA 1
ATOM 749 C C . ASN A 1 88 ? -5.354 -4.068 -13.211 1.00 95.50 88 ASN A C 1
ATOM 751 O O . ASN A 1 88 ? -6.064 -3.339 -13.902 1.00 95.50 88 ASN A O 1
ATOM 755 N N . GLU A 1 89 ? -5.729 -5.303 -12.864 1.00 96.25 89 GLU A N 1
ATOM 756 C CA . GLU A 1 89 ? -6.999 -5.920 -13.272 1.00 96.25 89 GLU A CA 1
ATOM 757 C C . GLU A 1 89 ? -8.216 -5.203 -12.669 1.00 96.25 89 GLU A C 1
ATOM 759 O O . GLU A 1 89 ? -9.253 -5.101 -13.324 1.00 96.25 89 GLU A O 1
ATOM 764 N N . SER A 1 90 ? -8.096 -4.666 -11.450 1.00 94.44 90 SER A N 1
ATOM 765 C CA . SER A 1 90 ? -9.167 -3.898 -10.807 1.00 94.44 90 SER A CA 1
ATOM 766 C C . SER A 1 90 ? -9.258 -2.441 -11.274 1.00 94.44 90 SER A C 1
ATOM 768 O O . SER A 1 90 ? -10.175 -1.735 -10.860 1.00 94.44 90 SER A O 1
ATOM 770 N N . GLY A 1 91 ? -8.316 -1.965 -12.097 1.00 93.56 91 GLY A N 1
ATOM 771 C CA . GLY A 1 91 ? -8.230 -0.560 -12.506 1.00 93.56 91 GLY A CA 1
ATOM 772 C C . GLY A 1 91 ? -7.833 0.394 -11.372 1.00 93.56 91 GLY A C 1
ATOM 773 O O . GLY A 1 91 ? -8.082 1.595 -11.464 1.00 93.56 91 GLY A O 1
ATOM 774 N N . ASP A 1 92 ? -7.228 -0.125 -10.303 1.00 95.00 92 ASP A N 1
ATOM 775 C CA . ASP A 1 92 ? -6.792 0.661 -9.151 1.00 95.00 92 ASP A CA 1
ATOM 776 C C . ASP A 1 92 ? -5.396 1.241 -9.404 1.00 95.00 92 ASP A C 1
ATOM 778 O O . ASP A 1 92 ? -4.374 0.665 -9.034 1.00 95.00 92 ASP A O 1
ATOM 782 N N . LEU A 1 93 ? -5.360 2.388 -10.082 1.00 94.00 93 LEU A N 1
ATOM 783 C CA . LEU A 1 93 ? -4.118 2.985 -10.576 1.00 94.00 93 LEU A CA 1
ATOM 784 C C . LEU A 1 93 ? -3.183 3.465 -9.463 1.00 94.00 93 LEU A C 1
ATOM 786 O O . LEU A 1 93 ? -1.964 3.413 -9.624 1.00 94.00 93 LEU A O 1
ATOM 790 N N . GLU A 1 94 ? -3.729 3.914 -8.333 1.00 94.19 94 GLU A N 1
ATOM 791 C CA . GLU A 1 94 ? -2.895 4.306 -7.197 1.00 94.19 94 GLU A CA 1
ATOM 792 C C . GLU A 1 94 ? -2.267 3.086 -6.536 1.00 94.19 94 GLU A C 1
ATOM 794 O O . GLU A 1 94 ? -1.068 3.073 -6.266 1.00 94.19 94 GLU A O 1
ATOM 799 N N . ALA A 1 95 ? -3.042 2.028 -6.308 1.00 96.00 95 ALA A N 1
ATOM 800 C CA . ALA A 1 95 ? -2.482 0.822 -5.721 1.00 96.00 95 ALA A CA 1
ATOM 801 C C . ALA A 1 95 ? -1.512 0.122 -6.691 1.00 96.00 95 ALA A C 1
ATOM 803 O O . ALA A 1 95 ? -0.489 -0.415 -6.261 1.00 96.00 95 ALA A O 1
ATOM 804 N N . GLU A 1 96 ? -1.760 0.211 -8.004 1.00 96.00 96 GLU A N 1
ATOM 805 C CA . GLU A 1 96 ? -0.809 -0.191 -9.044 1.00 96.00 96 GLU A CA 1
ATOM 806 C C . GLU A 1 96 ? 0.515 0.578 -8.895 1.00 96.00 96 GLU A C 1
ATOM 808 O O . GLU A 1 96 ? 1.580 -0.046 -8.857 1.00 96.00 96 GLU A O 1
ATOM 813 N N . ALA A 1 97 ? 0.465 1.908 -8.735 1.00 95.31 97 ALA A N 1
ATOM 814 C CA . ALA A 1 97 ? 1.653 2.729 -8.498 1.00 95.31 97 ALA A CA 1
ATOM 815 C C . ALA A 1 97 ? 2.403 2.306 -7.226 1.00 95.31 97 ALA A C 1
ATOM 817 O O . ALA A 1 97 ? 3.624 2.139 -7.253 1.00 95.31 97 ALA A O 1
ATOM 818 N N . ALA A 1 98 ? 1.682 2.069 -6.129 1.00 94.69 98 ALA A N 1
ATOM 819 C CA . ALA A 1 98 ? 2.273 1.634 -4.869 1.00 94.69 98 ALA A CA 1
ATOM 820 C C . ALA A 1 98 ? 2.982 0.276 -4.995 1.00 94.69 98 ALA A C 1
ATOM 822 O O . ALA A 1 98 ? 4.115 0.133 -4.532 1.00 94.69 98 ALA A O 1
ATOM 823 N N . ALA A 1 99 ? 2.367 -0.697 -5.675 1.00 95.50 99 ALA A N 1
ATOM 824 C CA . ALA A 1 99 ? 2.968 -2.008 -5.918 1.00 95.50 99 ALA A CA 1
ATOM 825 C C . ALA A 1 99 ? 4.227 -1.919 -6.794 1.00 95.50 99 ALA A C 1
ATOM 827 O O . ALA A 1 99 ? 5.226 -2.586 -6.514 1.00 95.50 99 ALA A O 1
ATOM 828 N N . ILE A 1 100 ? 4.212 -1.067 -7.824 1.00 94.88 100 ILE A N 1
ATOM 829 C CA . ILE A 1 100 ? 5.393 -0.787 -8.650 1.00 94.88 100 ILE A CA 1
ATOM 830 C C . ILE A 1 100 ? 6.507 -0.159 -7.801 1.00 94.88 100 ILE A C 1
ATOM 832 O O . ILE A 1 100 ? 7.649 -0.619 -7.865 1.00 94.88 100 ILE A O 1
ATOM 836 N N . GLY A 1 101 ? 6.180 0.854 -6.993 1.00 92.19 101 GLY A N 1
ATOM 837 C CA . GLY A 1 101 ? 7.124 1.530 -6.102 1.00 92.19 101 GLY A CA 1
ATOM 838 C C . GLY A 1 101 ? 7.767 0.567 -5.103 1.00 92.19 101 GLY A C 1
ATOM 839 O O . GLY A 1 101 ? 8.992 0.501 -5.016 1.00 92.19 101 GLY A O 1
ATOM 840 N N . ALA A 1 102 ? 6.961 -0.265 -4.435 1.00 91.62 102 ALA A N 1
ATOM 841 C CA . ALA A 1 102 ? 7.441 -1.299 -3.515 1.00 91.62 102 ALA A CA 1
ATOM 842 C C . ALA A 1 102 ? 8.381 -2.300 -4.203 1.00 91.62 102 ALA A C 1
ATOM 844 O O . ALA A 1 102 ? 9.406 -2.694 -3.641 1.00 91.62 102 ALA A O 1
ATOM 845 N N . ALA A 1 103 ? 8.066 -2.692 -5.440 1.00 91.19 103 ALA A N 1
ATOM 846 C CA . ALA A 1 103 ? 8.901 -3.619 -6.185 1.00 91.19 103 ALA A CA 1
ATOM 847 C C . ALA A 1 103 ? 10.244 -3.020 -6.593 1.00 91.19 103 ALA A C 1
ATOM 849 O O . ALA A 1 103 ? 11.277 -3.690 -6.521 1.00 91.19 103 ALA A O 1
ATOM 850 N N . VAL A 1 104 ? 10.246 -1.752 -6.999 1.00 91.12 104 VAL A N 1
ATOM 851 C CA . VAL A 1 104 ? 11.477 -1.025 -7.300 1.00 91.12 104 VAL A CA 1
ATOM 852 C C . VAL A 1 104 ? 12.318 -0.858 -6.039 1.00 91.12 104 VAL A C 1
ATOM 854 O O . VAL A 1 104 ? 13.489 -1.234 -6.073 1.00 91.12 104 VAL A O 1
ATOM 857 N N . ALA A 1 105 ? 11.729 -0.390 -4.935 1.00 87.62 105 ALA A N 1
ATOM 858 C CA . ALA A 1 105 ? 12.408 -0.245 -3.647 1.00 87.62 105 ALA A CA 1
ATOM 859 C C . ALA A 1 105 ? 13.073 -1.560 -3.216 1.00 87.62 105 ALA A C 1
ATOM 861 O O . ALA A 1 105 ? 14.277 -1.601 -2.986 1.00 87.62 105 ALA A O 1
ATOM 862 N N . SER A 1 106 ? 12.342 -2.676 -3.266 1.00 87.12 106 SER A N 1
ATOM 863 C CA . SER A 1 106 ? 12.900 -3.978 -2.898 1.00 87.12 106 SER A CA 1
ATOM 864 C C . SER A 1 106 ? 14.043 -4.448 -3.809 1.00 87.12 106 SER A C 1
ATOM 866 O O . SER A 1 106 ? 15.002 -5.065 -3.336 1.00 87.12 106 SER A O 1
ATOM 868 N N . ILE A 1 107 ? 13.992 -4.157 -5.115 1.00 86.88 107 ILE A N 1
ATOM 869 C CA . ILE A 1 107 ? 15.109 -4.465 -6.021 1.00 86.88 107 ILE A CA 1
ATOM 870 C C . ILE A 1 107 ? 16.357 -3.684 -5.604 1.00 86.88 107 ILE A C 1
ATOM 872 O O . ILE A 1 107 ? 17.433 -4.289 -5.533 1.00 86.88 107 ILE A O 1
ATOM 876 N N . TRP A 1 108 ? 16.211 -2.388 -5.311 1.00 85.62 108 TRP A N 1
ATOM 877 C CA . TRP A 1 108 ? 17.306 -1.536 -4.843 1.00 85.62 108 TRP A CA 1
ATOM 878 C C . TRP A 1 108 ? 17.868 -2.020 -3.506 1.00 85.62 108 TRP A C 1
ATOM 880 O O . TRP A 1 108 ? 19.075 -2.241 -3.417 1.00 85.62 108 TRP A O 1
ATOM 890 N N . ASP A 1 109 ? 17.003 -2.297 -2.531 1.00 84.00 109 ASP A N 1
ATOM 891 C CA . ASP A 1 109 ? 17.394 -2.770 -1.199 1.00 84.00 109 ASP A CA 1
ATOM 892 C C . ASP A 1 109 ? 18.109 -4.127 -1.253 1.00 84.00 109 ASP A C 1
ATOM 894 O O . ASP A 1 109 ? 19.073 -4.372 -0.528 1.00 84.00 109 ASP A O 1
ATOM 898 N N . SER A 1 110 ? 17.680 -5.024 -2.150 1.00 82.06 110 SER A N 1
ATOM 899 C CA . SER A 1 110 ? 18.302 -6.346 -2.292 1.00 82.06 110 SER A CA 1
ATOM 900 C C . SER A 1 110 ? 19.693 -6.301 -2.936 1.00 82.06 110 SER A C 1
ATOM 902 O O . SER A 1 110 ? 20.488 -7.221 -2.727 1.00 82.06 110 SER A O 1
ATOM 904 N N . GLY A 1 111 ? 19.969 -5.301 -3.785 1.00 80.44 111 GLY A N 1
ATOM 905 C CA . GLY A 1 111 ? 21.221 -5.125 -4.533 1.00 80.44 111 GLY A CA 1
ATOM 906 C C . GLY A 1 111 ? 21.618 -6.272 -5.479 1.00 80.44 111 GLY A C 1
ATOM 907 O O . GLY A 1 111 ? 22.719 -6.260 -6.030 1.00 80.44 111 GLY A O 1
ATOM 908 N N . ARG A 1 112 ? 20.773 -7.297 -5.666 1.00 74.88 112 ARG A N 1
ATOM 909 C CA . ARG A 1 112 ? 21.173 -8.582 -6.281 1.00 74.88 112 ARG A CA 1
ATOM 910 C C . ARG A 1 112 ? 20.483 -8.901 -7.606 1.00 74.88 112 ARG A C 1
ATOM 912 O O . ARG A 1 112 ? 20.809 -9.913 -8.222 1.00 74.88 112 ARG A O 1
ATOM 919 N N . GLN A 1 113 ? 19.508 -8.098 -8.045 1.00 76.12 113 GLN A N 1
ATOM 920 C CA . GLN A 1 113 ? 18.579 -8.502 -9.116 1.00 76.12 113 GLN A CA 1
ATOM 921 C C . GLN A 1 113 ? 18.164 -7.361 -10.062 1.00 76.12 113 GLN A C 1
ATOM 923 O O . GLN A 1 113 ? 17.022 -7.298 -10.517 1.00 76.12 113 GLN A O 1
ATOM 928 N N . PHE A 1 114 ? 19.103 -6.486 -10.432 1.00 82.00 114 PHE A N 1
ATOM 929 C CA . PHE A 1 114 ? 18.853 -5.356 -11.344 1.00 82.00 114 PHE A CA 1
ATOM 930 C C . PHE A 1 114 ? 18.272 -5.750 -12.711 1.00 82.00 114 PHE A C 1
ATOM 932 O O . PHE A 1 114 ? 17.590 -4.949 -13.344 1.00 82.00 114 PHE A O 1
ATOM 939 N N . SER A 1 115 ? 18.467 -6.991 -13.167 1.00 85.38 115 SER A N 1
ATOM 940 C CA . SER A 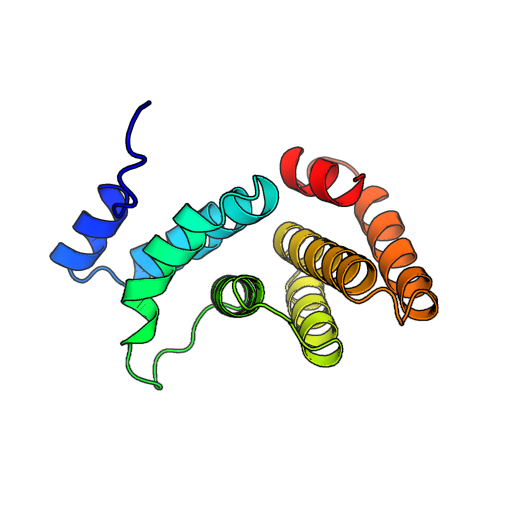1 115 ? 17.820 -7.495 -14.387 1.00 85.38 115 SER A CA 1
ATOM 941 C C . SER A 1 115 ? 16.287 -7.429 -14.318 1.00 85.38 115 SER A C 1
ATOM 943 O O . SER A 1 115 ? 15.641 -7.219 -15.347 1.00 85.38 115 SER A O 1
ATOM 945 N N . ARG A 1 116 ? 15.704 -7.533 -13.115 1.00 83.75 116 ARG A N 1
ATOM 946 C CA . ARG A 1 116 ? 14.257 -7.432 -12.870 1.00 83.75 116 ARG A CA 1
ATOM 947 C C . ARG A 1 116 ? 13.737 -5.997 -12.986 1.00 83.75 116 ARG A C 1
ATOM 949 O O . ARG A 1 116 ? 12.572 -5.806 -13.326 1.00 83.75 116 ARG A O 1
ATOM 956 N N . TYR A 1 117 ? 14.597 -4.992 -12.796 1.00 88.75 117 TYR A N 1
ATOM 957 C CA . TYR A 1 117 ? 14.213 -3.576 -12.842 1.00 88.75 117 TYR A CA 1
ATOM 958 C C . TYR A 1 117 ? 13.608 -3.177 -14.192 1.00 88.75 117 TYR A C 1
ATOM 960 O O . TYR A 1 117 ? 12.641 -2.426 -14.239 1.00 88.75 117 TYR A O 1
ATOM 968 N N . ARG A 1 118 ? 14.108 -3.737 -15.304 1.00 90.88 118 ARG A N 1
ATOM 969 C CA . ARG A 1 118 ? 13.628 -3.403 -16.657 1.00 90.88 118 ARG A CA 1
ATOM 970 C C . ARG A 1 118 ? 12.118 -3.598 -16.818 1.00 90.88 118 ARG A C 1
ATOM 972 O O . ARG A 1 118 ? 11.480 -2.810 -17.508 1.00 90.88 118 ARG A O 1
ATOM 979 N N . LYS A 1 119 ? 11.554 -4.649 -16.213 1.00 92.75 119 LYS A N 1
ATOM 980 C CA . LYS A 1 119 ? 10.116 -4.936 -16.297 1.00 92.75 119 LYS A CA 1
ATOM 981 C C . LYS A 1 119 ? 9.306 -3.877 -15.548 1.00 92.75 119 LYS A C 1
ATOM 983 O O . LYS A 1 119 ? 8.349 -3.348 -16.100 1.00 92.75 119 LYS A O 1
ATOM 988 N N . TRP A 1 120 ? 9.725 -3.536 -14.333 1.00 93.19 120 TRP A N 1
ATOM 989 C CA . TRP A 1 120 ? 9.068 -2.521 -13.507 1.00 93.19 120 TRP A CA 1
ATOM 990 C C . TRP A 1 120 ? 9.215 -1.116 -14.072 1.00 93.19 120 TRP A C 1
ATOM 992 O O . TRP A 1 120 ? 8.245 -0.371 -14.081 1.00 93.19 120 TRP A O 1
ATOM 1002 N N . LYS A 1 121 ? 10.369 -0.790 -14.659 1.00 93.00 121 LYS A N 1
ATOM 1003 C CA . LYS A 1 121 ? 10.570 0.483 -15.353 1.00 93.00 121 LYS A CA 1
ATOM 1004 C C . LYS A 1 121 ? 9.553 0.693 -16.481 1.00 93.00 121 LYS A C 1
ATOM 1006 O O . LYS A 1 121 ? 8.949 1.752 -16.554 1.00 93.00 121 LYS A O 1
ATOM 1011 N N . LYS A 1 122 ? 9.294 -0.331 -17.302 1.00 94.19 122 LYS A N 1
ATOM 1012 C CA . LYS A 1 122 ? 8.260 -0.250 -18.350 1.00 94.19 122 LYS A CA 1
ATOM 1013 C C . LYS A 1 122 ? 6.855 -0.024 -17.787 1.00 94.19 122 LYS A C 1
ATOM 1015 O O . LYS A 1 122 ? 6.046 0.640 -18.420 1.00 94.19 122 LYS A O 1
ATOM 1020 N N . ARG A 1 123 ? 6.558 -0.592 -16.614 1.00 95.00 123 ARG A N 1
ATOM 1021 C CA . ARG A 1 123 ? 5.279 -0.373 -15.919 1.00 95.00 123 ARG A CA 1
ATOM 1022 C C . ARG A 1 123 ? 5.166 1.060 -15.402 1.00 95.00 123 ARG A C 1
ATOM 1024 O O . ARG A 1 123 ? 4.110 1.655 -15.561 1.00 95.00 123 ARG A O 1
ATOM 1031 N N . ILE A 1 124 ? 6.253 1.617 -14.856 1.00 94.62 124 ILE A N 1
ATOM 1032 C CA . ILE A 1 124 ? 6.335 3.040 -14.489 1.00 94.62 124 ILE A CA 1
ATOM 1033 C C . ILE A 1 124 ? 6.039 3.908 -15.711 1.00 94.62 124 ILE A C 1
ATOM 1035 O O . ILE A 1 124 ? 5.127 4.725 -15.664 1.00 94.62 124 ILE A O 1
ATOM 1039 N N . GLU A 1 125 ? 6.775 3.700 -16.806 1.00 93.38 125 GLU A N 1
ATOM 1040 C CA . GLU A 1 125 ? 6.616 4.455 -18.056 1.00 93.38 125 GLU A CA 1
ATOM 1041 C C . GLU A 1 125 ? 5.159 4.393 -18.546 1.00 93.38 125 GLU A C 1
ATOM 1043 O O . GLU A 1 125 ? 4.525 5.432 -18.710 1.00 93.38 125 GLU A O 1
ATOM 1048 N N . GLY A 1 126 ? 4.578 3.192 -18.639 1.00 92.00 126 GLY A N 1
ATOM 1049 C CA . GLY A 1 126 ? 3.191 3.020 -19.076 1.00 92.00 126 GLY A CA 1
ATOM 1050 C C . GLY A 1 126 ? 2.140 3.632 -18.141 1.00 92.00 126 GLY A C 1
ATOM 1051 O O . GLY A 1 126 ? 1.072 4.024 -18.605 1.00 92.00 126 GLY A O 1
ATOM 1052 N N . LEU A 1 127 ? 2.410 3.735 -16.835 1.00 90.94 127 LEU A N 1
ATOM 1053 C CA . LEU A 1 127 ? 1.500 4.393 -15.894 1.00 90.94 127 LEU A CA 1
ATOM 1054 C C . LEU A 1 127 ? 1.614 5.922 -15.978 1.00 90.94 127 LEU A C 1
ATOM 1056 O O . LEU A 1 127 ? 0.600 6.611 -15.912 1.00 90.94 127 LEU A O 1
ATOM 1060 N N . LEU A 1 128 ? 2.828 6.447 -16.178 1.00 90.31 128 LEU A N 1
ATOM 1061 C CA . LEU A 1 128 ? 3.101 7.881 -16.321 1.00 90.31 128 LEU A CA 1
ATOM 1062 C C . LEU A 1 128 ? 2.626 8.468 -17.658 1.00 90.31 128 LEU A C 1
ATOM 1064 O O . LEU A 1 128 ? 2.409 9.680 -17.723 1.00 90.31 128 LEU A O 1
ATOM 1068 N N . GLU A 1 129 ? 2.481 7.635 -18.692 1.00 89.56 129 GLU A N 1
ATOM 1069 C CA . GLU A 1 129 ? 1.946 7.996 -20.013 1.00 89.56 129 GLU A CA 1
ATOM 1070 C C . GLU A 1 129 ? 0.415 8.152 -20.037 1.00 89.56 129 GLU A C 1
ATOM 1072 O O . GLU A 1 129 ? -0.119 8.733 -20.981 1.00 89.56 129 GLU A O 1
ATOM 1077 N N . LYS A 1 130 ? -0.310 7.664 -19.018 1.00 84.00 130 LYS A N 1
ATOM 1078 C CA . LYS A 1 130 ? -1.767 7.857 -18.927 1.00 84.00 130 LYS A CA 1
ATOM 1079 C C . LYS A 1 130 ? -2.083 9.343 -18.703 1.00 84.00 130 LYS A C 1
ATOM 1081 O O . LYS A 1 130 ? -1.464 9.991 -17.859 1.00 84.00 130 LYS A O 1
ATOM 1086 N N . GLU A 1 131 ? -3.043 9.880 -19.458 1.00 67.06 131 GLU A N 1
ATOM 1087 C CA . GLU A 1 131 ? -3.450 11.289 -19.362 1.00 67.06 131 GLU A CA 1
ATOM 1088 C C . GLU A 1 131 ? -3.999 11.630 -17.960 1.00 67.06 131 GLU A C 1
ATOM 1090 O O . GLU A 1 131 ? -4.679 10.827 -17.313 1.00 67.06 131 GLU A O 1
ATOM 1095 N N . GLU A 1 132 ? -3.690 12.834 -17.469 1.00 64.06 132 GLU A N 1
ATOM 1096 C CA . GLU A 1 132 ? -4.236 13.357 -16.209 1.00 64.06 132 GLU A CA 1
ATOM 1097 C C . GLU A 1 132 ? -5.766 13.534 -16.312 1.00 64.06 132 GLU A C 1
ATOM 1099 O O . GLU A 1 132 ? -6.250 13.909 -17.382 1.00 64.06 132 GLU A O 1
ATOM 1104 N N . PRO A 1 133 ? -6.553 13.303 -15.234 1.00 61.03 133 PRO A N 1
ATOM 1105 C CA . PRO A 1 133 ? -6.167 13.248 -13.816 1.00 61.03 133 PRO A CA 1
ATOM 1106 C C . PRO A 1 133 ? -6.230 11.838 -13.186 1.00 61.03 133 PRO A C 1
ATOM 1108 O O . PRO A 1 133 ? -6.686 11.678 -12.057 1.00 61.03 133 PRO A O 1
ATOM 1111 N N . LEU A 1 134 ? -5.814 10.790 -13.902 1.00 81.94 134 LEU A N 1
ATOM 1112 C CA . LEU A 1 134 ? -6.025 9.402 -13.459 1.00 81.94 134 LEU A CA 1
ATOM 1113 C C . LEU A 1 134 ? -5.155 8.934 -12.273 1.00 81.94 134 LEU A C 1
ATOM 1115 O O . LEU A 1 134 ? -5.478 7.925 -11.650 1.00 81.94 134 LEU A O 1
ATOM 1119 N N . LEU A 1 135 ? -4.066 9.641 -11.960 1.00 87.31 135 LEU A N 1
ATOM 1120 C CA . LEU A 1 135 ? -3.142 9.315 -10.870 1.00 87.31 135 LEU A CA 1
ATOM 1121 C C . LEU A 1 135 ? -2.908 10.564 -10.013 1.00 87.31 135 LEU A C 1
ATOM 1123 O O . LEU A 1 135 ? -2.675 11.642 -10.565 1.00 87.31 135 LEU A O 1
ATOM 1127 N N . SER A 1 136 ? -2.942 10.443 -8.683 1.00 89.69 136 SER A N 1
ATOM 1128 C CA . SER A 1 136 ? -2.660 11.590 -7.816 1.00 89.69 136 SER A CA 1
ATOM 1129 C C . SER A 1 136 ? -1.221 12.099 -7.988 1.00 89.69 136 SER A C 1
ATOM 1131 O O . SER A 1 136 ? -0.314 11.320 -8.308 1.00 89.69 136 SER A O 1
ATOM 1133 N N . PRO A 1 137 ? -0.967 13.399 -7.736 1.00 90.50 137 PRO A N 1
ATOM 1134 C CA . PRO A 1 137 ? 0.382 13.960 -7.800 1.00 90.50 137 PRO A CA 1
ATOM 1135 C C . PRO A 1 137 ? 1.385 13.216 -6.916 1.00 90.50 137 PRO A C 1
ATOM 1137 O O . PRO A 1 137 ? 2.536 13.043 -7.304 1.00 90.50 137 PRO A O 1
ATOM 1140 N N . LEU A 1 138 ? 0.934 12.747 -5.752 1.00 90.44 138 LEU A N 1
ATOM 1141 C CA . LEU A 1 138 ? 1.753 12.023 -4.790 1.00 90.44 138 LEU A CA 1
ATOM 1142 C C . LEU A 1 138 ? 2.142 10.631 -5.312 1.00 90.44 138 LEU A C 1
ATOM 1144 O O . LEU A 1 138 ? 3.327 10.294 -5.341 1.00 90.44 138 LEU A O 1
ATOM 1148 N N . ALA A 1 139 ? 1.175 9.859 -5.818 1.00 91.69 139 ALA A N 1
ATOM 1149 C CA . ALA A 1 139 ? 1.457 8.573 -6.447 1.00 91.69 139 ALA A CA 1
ATOM 1150 C C . ALA A 1 139 ? 2.381 8.743 -7.665 1.00 91.69 139 ALA A C 1
ATOM 1152 O O . ALA A 1 139 ? 3.332 7.980 -7.839 1.00 91.69 139 ALA A O 1
ATOM 1153 N N . ARG A 1 140 ? 2.179 9.793 -8.470 1.00 91.50 140 ARG A N 1
ATOM 1154 C CA . ARG A 1 140 ? 3.045 10.097 -9.615 1.00 91.50 140 ARG A CA 1
ATOM 1155 C C . ARG A 1 140 ? 4.472 10.435 -9.194 1.00 91.50 140 ARG A C 1
ATOM 1157 O O . ARG A 1 140 ? 5.410 9.897 -9.776 1.00 91.50 140 ARG A O 1
ATOM 1164 N N . ALA A 1 141 ? 4.629 11.286 -8.181 1.00 89.75 141 ALA A N 1
ATOM 1165 C CA . ALA A 1 141 ? 5.930 11.641 -7.624 1.00 89.75 141 ALA A CA 1
ATOM 1166 C C . ALA A 1 141 ? 6.671 10.399 -7.108 1.00 89.75 141 ALA A C 1
ATOM 1168 O O . ALA A 1 141 ? 7.841 10.219 -7.431 1.00 89.75 141 ALA A O 1
ATOM 1169 N N . SER A 1 142 ? 5.971 9.489 -6.419 1.00 90.06 142 SER A N 1
ATOM 1170 C CA . SER A 1 142 ? 6.571 8.250 -5.902 1.00 90.06 142 SER A CA 1
ATOM 1171 C C . SER A 1 142 ? 7.186 7.353 -6.990 1.00 90.06 142 SER A C 1
ATOM 1173 O O . SER A 1 142 ? 8.148 6.634 -6.733 1.00 90.06 142 SER A O 1
ATOM 1175 N N . LEU A 1 143 ? 6.669 7.406 -8.225 1.00 90.75 143 LEU A N 1
ATOM 1176 C CA . LEU A 1 143 ? 7.184 6.629 -9.358 1.00 90.75 143 LEU A CA 1
ATOM 1177 C C . LEU A 1 143 ? 8.401 7.271 -10.033 1.00 90.75 143 LEU A C 1
ATOM 1179 O O . LEU A 1 143 ? 9.126 6.587 -10.757 1.00 90.75 143 LEU A O 1
ATOM 1183 N N . MET A 1 144 ? 8.600 8.577 -9.846 1.00 87.88 144 MET A N 1
ATOM 1184 C CA . MET A 1 144 ? 9.693 9.331 -10.466 1.00 87.88 144 MET A CA 1
ATOM 1185 C C . MET A 1 144 ? 11.011 9.239 -9.685 1.00 87.88 144 MET A C 1
ATOM 1187 O O . MET A 1 144 ? 12.063 9.464 -10.288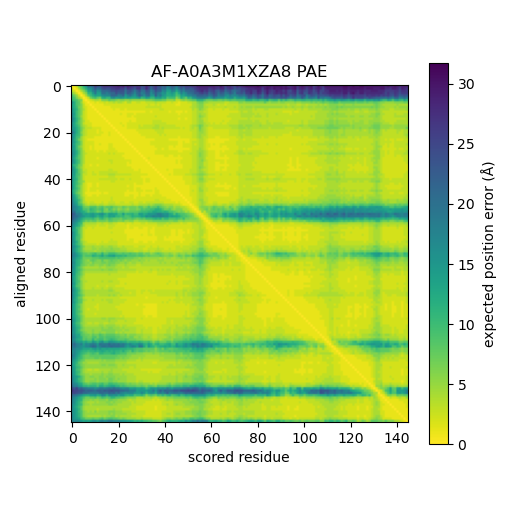 1.00 87.88 144 MET A O 1
ATOM 1191 N N . GLY A 1 145 ? 10.960 8.823 -8.414 1.00 73.31 145 GLY A N 1
ATOM 1192 C CA . GLY A 1 145 ? 12.124 8.686 -7.534 1.00 73.31 145 GLY A CA 1
ATOM 1193 C C . GLY A 1 145 ? 12.322 9.890 -6.632 1.00 73.31 145 GLY A C 1
ATOM 1194 O O . GLY A 1 145 ? 12.584 10.989 -7.166 1.00 73.31 145 GLY A O 1
#

Sequence (145 aa):
MSEASFQLKEKYETYLKENRLDLYIKDLSEEGLNWWFEMDTPSILVHLEPLKNLPVSIDLPPRIMFLREATKQLIPYEQMEEFYRVFNESGDLEAEAAAIGAAVASIWDSGRQFSRYRKWKKRIEGLLEKEEPLLSPLARASLMG